Protein AF-A0A447TZ72-F1 (afdb_monomer_lite)

Structure (mmCIF, N/CA/C/O backbone):
data_AF-A0A447TZ72-F1
#
_entry.id   AF-A0A447TZ72-F1
#
loop_
_atom_site.group_PDB
_atom_site.id
_atom_site.type_symbol
_atom_site.label_atom_id
_atom_site.label_alt_id
_atom_site.label_comp_id
_atom_site.label_asym_id
_atom_site.label_entity_id
_atom_site.label_seq_id
_atom_site.pdbx_PDB_ins_code
_atom_site.Cartn_x
_atom_site.Cartn_y
_atom_site.Cartn_z
_atom_site.occupancy
_atom_site.B_iso_or_equiv
_atom_site.auth_seq_id
_atom_site.auth_comp_id
_atom_site.auth_asym_id
_atom_site.auth_atom_id
_atom_site.pdbx_PDB_model_num
ATOM 1 N N . MET A 1 1 ? 19.214 13.014 11.364 1.00 52.84 1 MET A N 1
ATOM 2 C CA . MET A 1 1 ? 18.228 11.916 11.459 1.00 52.84 1 MET A CA 1
ATOM 3 C C . MET A 1 1 ? 18.327 11.122 10.165 1.00 52.84 1 MET A C 1
ATOM 5 O O . MET A 1 1 ? 18.206 11.737 9.119 1.00 52.84 1 MET A O 1
ATOM 9 N N . ILE A 1 2 ? 18.653 9.826 10.204 1.00 61.78 2 ILE A N 1
ATOM 10 C CA . ILE A 1 2 ? 18.718 8.990 8.990 1.00 61.78 2 ILE A CA 1
ATOM 11 C C . ILE A 1 2 ? 17.348 8.334 8.823 1.00 61.78 2 ILE A C 1
ATOM 13 O O . ILE A 1 2 ? 16.920 7.579 9.698 1.00 61.78 2 ILE A O 1
ATOM 17 N N . ALA A 1 3 ? 16.651 8.645 7.732 1.00 74.62 3 ALA A N 1
ATOM 18 C CA . ALA A 1 3 ? 15.437 7.936 7.346 1.00 74.62 3 ALA A CA 1
ATOM 19 C C . ALA A 1 3 ? 15.757 6.444 7.145 1.00 74.62 3 ALA A C 1
ATOM 21 O O . ALA A 1 3 ? 16.680 6.108 6.406 1.00 74.62 3 ALA A O 1
ATOM 22 N N . ARG A 1 4 ? 15.025 5.556 7.832 1.00 78.25 4 ARG A N 1
ATOM 23 C CA . ARG A 1 4 ? 15.317 4.109 7.827 1.00 78.25 4 ARG A CA 1
ATOM 24 C C . ARG A 1 4 ? 14.795 3.377 6.590 1.00 78.25 4 ARG A C 1
ATOM 26 O O . ARG A 1 4 ? 15.250 2.269 6.331 1.00 78.25 4 ARG A O 1
ATOM 33 N N . SER A 1 5 ? 13.871 3.986 5.849 1.00 86.50 5 SER A N 1
ATOM 34 C CA . SER A 1 5 ? 13.224 3.373 4.691 1.00 86.50 5 SER A CA 1
ATOM 35 C C . SER A 1 5 ? 13.309 4.287 3.472 1.00 86.50 5 SER A C 1
ATOM 37 O O . SER A 1 5 ? 13.332 5.517 3.586 1.00 86.50 5 SER A O 1
ATOM 39 N N . VAL A 1 6 ? 13.336 3.670 2.290 1.00 89.31 6 VAL A N 1
ATOM 40 C CA . VAL A 1 6 ? 13.176 4.384 1.021 1.00 89.31 6 VAL A CA 1
ATOM 41 C C . VAL A 1 6 ? 11.839 5.136 1.022 1.00 89.31 6 VAL A C 1
ATOM 43 O O . VAL A 1 6 ? 10.877 4.701 1.650 1.00 89.31 6 VAL A O 1
ATOM 46 N N . ASN A 1 7 ? 11.786 6.294 0.365 1.00 92.19 7 ASN A N 1
ATOM 47 C CA . ASN A 1 7 ? 10.622 7.181 0.283 1.00 92.19 7 ASN A CA 1
ATOM 48 C C . ASN A 1 7 ? 10.178 7.865 1.587 1.00 92.19 7 ASN A C 1
ATOM 50 O O . ASN A 1 7 ? 9.327 8.748 1.510 1.00 92.19 7 ASN A O 1
ATOM 54 N N . SER A 1 8 ? 10.765 7.586 2.760 1.00 90.56 8 SER A N 1
ATOM 55 C CA . SER A 1 8 ? 10.366 8.284 3.998 1.00 90.56 8 SER A CA 1
ATOM 56 C C . SER A 1 8 ? 10.598 9.799 3.932 1.00 90.56 8 SER A C 1
ATOM 58 O O . SER A 1 8 ? 9.736 10.566 4.351 1.00 90.56 8 SER A O 1
ATOM 60 N N . MET A 1 9 ? 11.728 10.246 3.365 1.00 92.50 9 MET A N 1
ATOM 61 C CA . MET A 1 9 ? 11.976 11.681 3.148 1.00 92.50 9 MET A CA 1
ATOM 62 C C . MET A 1 9 ? 10.985 12.272 2.141 1.00 92.50 9 MET A C 1
ATOM 64 O O . MET A 1 9 ? 10.452 13.353 2.367 1.00 92.50 9 MET A O 1
ATOM 68 N N . GLY A 1 10 ? 10.695 11.537 1.062 1.00 92.00 10 GLY A N 1
ATOM 69 C CA . GLY A 1 10 ? 9.721 11.949 0.051 1.00 92.00 10 GLY A CA 1
ATOM 70 C C . GLY A 1 10 ? 8.315 12.123 0.625 1.00 92.00 10 GLY A C 1
ATOM 71 O O . GLY A 1 10 ? 7.666 13.124 0.344 1.00 92.00 10 GLY A O 1
ATOM 72 N N . LEU A 1 11 ? 7.868 11.201 1.485 1.00 90.94 11 LEU A N 1
ATOM 73 C CA . LEU A 1 11 ? 6.577 11.302 2.170 1.00 90.94 11 LEU A CA 1
ATOM 74 C C . LEU A 1 11 ? 6.488 12.570 3.027 1.00 90.94 11 LEU A C 1
ATOM 76 O O . LEU A 1 11 ? 5.494 13.291 2.949 1.00 90.94 11 LEU A O 1
ATOM 80 N N . GLY A 1 12 ? 7.548 12.881 3.780 1.00 90.38 12 GLY A N 1
ATOM 81 C CA . GLY A 1 12 ? 7.630 14.120 4.554 1.00 90.38 12 GLY A CA 1
ATOM 82 C C . GLY A 1 12 ? 7.582 15.376 3.676 1.00 90.38 12 GLY A C 1
ATOM 83 O O . GLY A 1 12 ? 6.879 16.326 4.005 1.00 90.38 12 GLY A O 1
ATOM 84 N N . MET A 1 13 ? 8.262 15.372 2.524 1.00 91.31 13 MET A N 1
ATOM 85 C CA . MET A 1 13 ? 8.240 16.492 1.566 1.00 91.31 13 MET A CA 1
ATOM 86 C C . MET A 1 13 ? 6.863 16.711 0.927 1.00 91.31 13 MET A C 1
ATOM 88 O O . MET A 1 13 ? 6.519 17.843 0.600 1.00 91.31 13 MET A O 1
ATOM 92 N N . MET A 1 14 ? 6.075 15.647 0.754 1.00 92.25 14 MET A N 1
ATOM 93 C CA . MET A 1 14 ? 4.704 15.726 0.236 1.00 92.25 14 MET A CA 1
ATOM 94 C C . MET A 1 14 ? 3.684 16.192 1.286 1.00 92.25 14 MET A C 1
ATOM 96 O O . MET A 1 14 ? 2.519 16.382 0.945 1.00 92.25 14 MET A O 1
ATOM 100 N N . GLY A 1 15 ? 4.094 16.374 2.547 1.00 91.25 15 GLY A N 1
ATOM 101 C CA . GLY A 1 15 ? 3.182 16.710 3.641 1.00 91.25 15 GLY A CA 1
ATOM 102 C C . GLY A 1 15 ? 2.312 15.533 4.086 1.00 91.25 15 GLY A C 1
ATOM 103 O O . GLY A 1 15 ? 1.187 15.742 4.531 1.00 91.25 15 GLY A O 1
ATOM 104 N N . GLY A 1 16 ? 2.802 14.297 3.936 1.00 87.75 16 GLY A N 1
ATOM 105 C CA . GLY A 1 16 ? 2.109 13.115 4.447 1.00 87.75 16 GLY A CA 1
ATOM 106 C C . GLY A 1 16 ? 1.951 13.154 5.972 1.00 87.75 16 GLY A C 1
ATOM 107 O O . GLY A 1 16 ? 2.843 13.623 6.681 1.00 87.75 16 GLY A O 1
ATOM 108 N N . GLY A 1 17 ? 0.817 12.652 6.465 1.00 90.81 17 GLY A N 1
ATOM 109 C CA . GLY A 1 17 ? 0.542 12.511 7.897 1.00 90.81 17 GLY A CA 1
ATOM 110 C C . GLY A 1 17 ? 1.353 11.396 8.562 1.00 90.81 17 GLY A C 1
ATOM 111 O O . GLY A 1 17 ? 2.066 10.634 7.900 1.00 90.81 17 GLY A O 1
ATOM 112 N N . SER A 1 18 ? 1.245 11.294 9.887 1.00 93.06 18 SER A N 1
ATOM 113 C CA . SER A 1 18 ? 1.905 10.222 10.632 1.00 93.06 18 SER A CA 1
ATOM 114 C C . SER A 1 18 ? 1.113 8.909 10.566 1.00 93.06 18 SER A C 1
ATOM 116 O O . SER A 1 18 ? -0.092 8.893 10.312 1.00 93.06 18 SER A O 1
ATOM 118 N N . LEU A 1 19 ? 1.790 7.787 10.837 1.00 93.81 19 LEU A N 1
ATOM 119 C CA . LEU A 1 19 ? 1.109 6.500 11.014 1.00 93.81 19 LEU A CA 1
ATOM 120 C C . LEU A 1 19 ? 0.118 6.549 12.187 1.00 93.81 19 LEU A C 1
ATOM 122 O O . LEU A 1 19 ? -0.934 5.923 12.119 1.00 93.81 19 LEU A O 1
ATOM 126 N N . ASP A 1 20 ? 0.444 7.291 13.248 1.00 95.12 20 ASP A N 1
ATOM 127 C CA . ASP A 1 20 ? -0.422 7.413 14.419 1.00 95.12 20 ASP A CA 1
ATOM 128 C C . ASP A 1 20 ? -1.738 8.119 14.091 1.00 95.12 20 ASP A C 1
ATOM 130 O O . ASP A 1 20 ? -2.780 7.657 14.557 1.00 95.12 20 ASP A O 1
ATOM 134 N N . ASP A 1 21 ? -1.696 9.166 13.261 1.00 95.31 21 ASP A N 1
ATOM 135 C CA . ASP A 1 21 ? -2.892 9.877 12.795 1.00 95.31 21 ASP A CA 1
ATOM 136 C C . ASP A 1 21 ? -3.766 8.953 11.941 1.00 95.31 21 ASP A C 1
ATOM 138 O O . ASP A 1 21 ? -4.962 8.820 12.193 1.00 95.31 21 ASP A O 1
ATOM 142 N N . ALA A 1 22 ? -3.156 8.240 10.988 1.00 95.56 22 ALA A N 1
ATOM 143 C CA . ALA A 1 22 ? -3.869 7.307 10.118 1.00 95.56 22 ALA A CA 1
ATOM 144 C C . ALA A 1 22 ? -4.524 6.156 10.905 1.00 95.56 22 ALA A C 1
ATOM 146 O O . ALA A 1 22 ? -5.672 5.800 10.648 1.00 95.56 22 ALA A O 1
ATOM 147 N N . LEU A 1 23 ? -3.822 5.581 11.891 1.00 96.62 23 LEU A N 1
ATOM 148 C CA . LEU A 1 23 ? -4.408 4.575 12.783 1.00 96.62 23 LEU A CA 1
ATOM 149 C C . LEU A 1 23 ? -5.543 5.173 13.623 1.00 96.62 23 LEU A C 1
ATOM 151 O O . LEU A 1 23 ? -6.566 4.518 13.800 1.00 96.62 23 LEU A O 1
ATOM 155 N N . GLY A 1 24 ? -5.390 6.414 14.093 1.00 96.75 24 GLY A N 1
ATOM 156 C CA . GLY A 1 24 ? -6.436 7.144 14.806 1.00 96.75 24 GLY A CA 1
ATOM 157 C C . GLY A 1 24 ? -7.711 7.314 13.977 1.00 96.75 24 GLY A C 1
ATOM 158 O O . GLY A 1 24 ? -8.795 7.018 14.471 1.00 96.75 24 GLY A O 1
ATOM 159 N N . GLU A 1 25 ? -7.598 7.704 12.704 1.00 96.56 25 GLU A N 1
ATOM 160 C CA . GLU A 1 25 ? -8.752 7.840 11.800 1.00 96.56 25 GLU A CA 1
ATOM 161 C C . GLU A 1 25 ? -9.508 6.519 11.601 1.00 96.56 25 GLU A C 1
ATOM 163 O O . GLU A 1 25 ? -10.742 6.502 11.586 1.00 96.56 25 GLU A O 1
ATOM 168 N N . LEU A 1 26 ? -8.788 5.399 11.490 1.00 96.62 26 LEU A N 1
ATOM 169 C CA . LEU A 1 26 ? -9.404 4.070 11.415 1.00 96.62 26 LEU A CA 1
ATOM 170 C C . LEU A 1 26 ? -10.069 3.684 12.738 1.00 96.62 26 LEU A C 1
ATOM 172 O O . LEU A 1 26 ? -11.174 3.142 12.758 1.00 96.62 26 LEU A O 1
ATOM 176 N N . GLU A 1 27 ? -9.424 3.990 13.863 1.00 95.38 27 GLU A N 1
ATOM 177 C CA . GLU A 1 27 ? -9.949 3.711 15.196 1.00 95.38 27 GLU A CA 1
ATOM 178 C C . GLU A 1 27 ? -11.249 4.477 15.484 1.00 95.38 27 GLU A C 1
ATOM 180 O O . GLU A 1 27 ? -12.132 3.926 16.155 1.00 95.38 27 GLU A O 1
ATOM 185 N N . THR A 1 28 ? -11.386 5.704 14.972 1.00 95.56 28 THR A N 1
ATOM 186 C CA . THR A 1 28 ? -12.591 6.536 15.116 1.00 95.56 28 THR A CA 1
ATOM 187 C C . THR A 1 28 ? -13.647 6.282 14.042 1.00 95.56 28 THR A C 1
ATOM 189 O O . THR A 1 28 ? -14.749 6.814 14.155 1.00 95.56 28 THR A O 1
ATOM 192 N N . GLY A 1 29 ? -13.344 5.471 13.023 1.00 94.31 29 GLY A N 1
ATOM 193 C CA . GLY A 1 29 ? -14.246 5.210 11.898 1.00 94.31 29 GLY A CA 1
ATOM 194 C C . GLY A 1 29 ? -14.391 6.397 10.942 1.00 94.31 29 GLY A C 1
ATOM 195 O O . GLY A 1 29 ? -15.410 6.520 10.271 1.00 94.31 29 GLY A O 1
ATOM 196 N N . SER A 1 30 ? -13.392 7.281 10.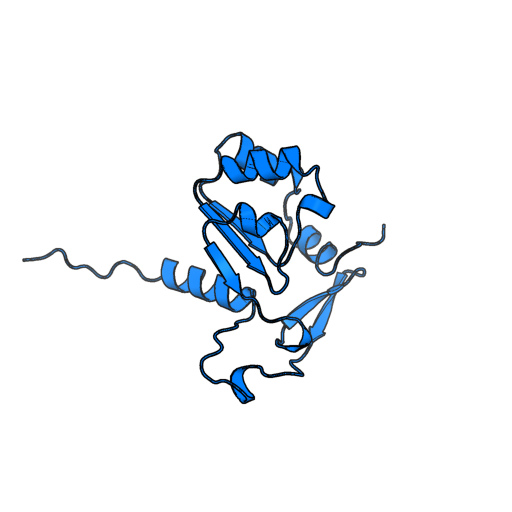891 1.00 95.06 30 SER A N 1
ATOM 197 C CA . SER A 1 30 ? -13.380 8.464 10.019 1.00 95.06 30 SER A CA 1
ATOM 198 C C . SER A 1 30 ? -12.958 8.151 8.578 1.00 95.06 30 SER A C 1
ATOM 200 O O . SER A 1 30 ? -13.053 9.022 7.717 1.00 95.06 30 SER A O 1
ATOM 202 N N . ALA A 1 31 ? -12.482 6.931 8.314 1.00 94.94 31 ALA A N 1
ATOM 203 C CA . ALA A 1 31 ? -12.036 6.484 7.000 1.00 94.94 31 ALA A CA 1
ATOM 204 C C . ALA A 1 31 ? -12.813 5.243 6.534 1.00 94.94 31 ALA A C 1
ATOM 206 O O . ALA A 1 31 ? -12.915 4.247 7.249 1.00 94.94 31 ALA A O 1
ATOM 207 N N . ASP A 1 32 ? -13.301 5.289 5.292 1.00 94.12 32 ASP A N 1
ATOM 208 C CA . ASP A 1 32 ? -14.061 4.192 4.675 1.00 94.12 32 ASP A CA 1
ATOM 209 C C . ASP A 1 32 ? -13.166 3.082 4.099 1.00 94.12 32 ASP A C 1
ATOM 211 O O . ASP A 1 32 ? -13.629 1.979 3.806 1.00 94.12 32 ASP A O 1
ATOM 215 N N . ALA A 1 33 ? -11.879 3.366 3.891 1.00 95.25 33 ALA A N 1
ATOM 216 C CA . ALA A 1 33 ? -10.924 2.420 3.334 1.00 95.25 33 ALA A CA 1
ATOM 217 C C . ALA A 1 33 ? -9.488 2.757 3.744 1.00 95.25 33 ALA A C 1
ATOM 219 O O . ALA A 1 33 ? -9.127 3.926 3.878 1.00 95.25 33 ALA A O 1
ATOM 220 N N . VAL A 1 34 ? -8.648 1.728 3.838 1.00 96.88 34 VAL A N 1
ATOM 221 C CA . VAL A 1 34 ? -7.196 1.845 3.997 1.00 96.88 34 VAL A CA 1
ATOM 222 C C . VAL A 1 34 ? -6.478 1.085 2.886 1.00 96.88 34 VAL A C 1
ATOM 224 O O . VAL A 1 34 ? -6.854 -0.033 2.527 1.00 96.88 34 VAL A O 1
ATOM 227 N N . VAL A 1 35 ? -5.426 1.704 2.348 1.00 96.56 35 VAL A N 1
ATOM 228 C CA . VAL A 1 35 ? -4.497 1.076 1.405 1.00 96.56 35 VAL A CA 1
ATOM 229 C C . VAL A 1 35 ? -3.123 1.008 2.058 1.00 96.56 35 VAL A C 1
ATOM 231 O O . VAL A 1 35 ? -2.514 2.039 2.336 1.00 96.56 35 VAL A O 1
ATOM 234 N N . VAL A 1 36 ? -2.629 -0.205 2.286 1.00 96.50 36 VAL A N 1
ATOM 235 C CA . VAL A 1 36 ? -1.257 -0.448 2.738 1.00 96.50 36 VAL A CA 1
ATOM 236 C C . VAL A 1 36 ? -0.400 -0.743 1.514 1.00 96.50 36 VAL A C 1
ATOM 238 O O . VAL A 1 36 ? -0.663 -1.699 0.786 1.00 96.50 36 VAL A O 1
ATOM 241 N N . LEU A 1 37 ? 0.605 0.097 1.281 1.00 95.12 37 LEU A N 1
ATOM 242 C CA . LEU A 1 37 ? 1.447 0.058 0.089 1.00 95.12 37 LEU A CA 1
ATOM 243 C C . LEU A 1 37 ? 2.871 -0.370 0.452 1.00 95.12 37 LEU A C 1
ATOM 245 O O . LEU A 1 37 ? 3.590 0.410 1.075 1.00 95.12 37 LEU A O 1
ATOM 249 N N . GLU A 1 38 ? 3.259 -1.581 0.047 1.00 94.12 38 GLU A N 1
ATOM 250 C CA . GLU A 1 38 ? 4.619 -2.141 0.143 1.00 94.12 38 GLU A CA 1
ATOM 251 C C . GLU A 1 38 ? 5.275 -1.918 1.517 1.00 94.12 38 GLU A C 1
ATOM 253 O O . GLU A 1 38 ? 6.416 -1.458 1.631 1.00 94.12 38 GLU A O 1
ATOM 258 N N . ASN A 1 39 ? 4.513 -2.155 2.587 1.00 91.94 39 ASN A N 1
ATOM 259 C CA . ASN A 1 39 ? 4.933 -1.842 3.945 1.00 91.94 39 ASN A CA 1
ATOM 260 C C . ASN A 1 39 ? 4.299 -2.790 4.967 1.00 91.94 39 ASN A C 1
ATOM 262 O O . ASN A 1 39 ? 3.131 -3.163 4.875 1.00 91.94 39 ASN A O 1
ATOM 266 N N . ASP A 1 40 ? 5.072 -3.118 5.998 1.00 92.19 40 ASP A N 1
ATOM 267 C CA . ASP A 1 40 ? 4.641 -3.915 7.138 1.00 92.19 40 ASP A CA 1
ATOM 268 C C . ASP A 1 40 ? 4.481 -3.017 8.372 1.00 92.19 40 ASP A C 1
ATOM 270 O O . ASP A 1 40 ? 5.446 -2.719 9.084 1.00 92.19 40 ASP A O 1
ATOM 274 N N . LEU A 1 41 ? 3.241 -2.591 8.640 1.00 94.12 41 LEU A N 1
ATOM 275 C CA . LEU A 1 41 ? 2.927 -1.654 9.730 1.00 94.12 41 LEU A CA 1
ATOM 276 C C . LEU A 1 41 ? 3.327 -2.185 11.116 1.00 94.12 41 LEU A C 1
ATOM 278 O O . LEU A 1 41 ? 3.609 -1.394 12.018 1.00 94.12 41 LEU A O 1
ATOM 282 N N . HIS A 1 42 ? 3.431 -3.507 11.284 1.00 94.69 42 HIS A N 1
ATOM 283 C CA . HIS A 1 42 ? 3.874 -4.142 12.530 1.00 94.69 42 HI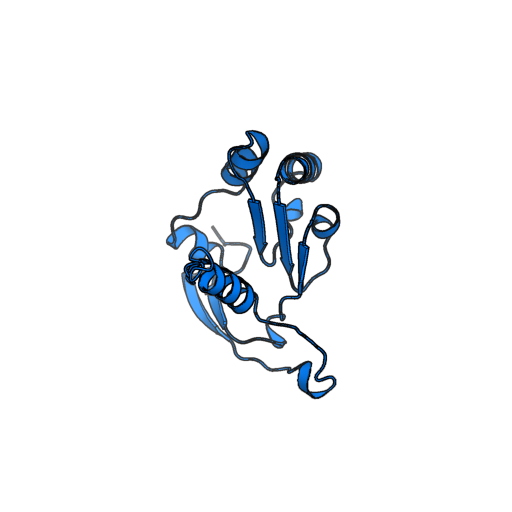S A CA 1
ATOM 284 C C . HIS A 1 42 ? 5.324 -3.800 12.900 1.00 94.69 42 HIS A C 1
ATOM 286 O O . HIS A 1 42 ? 5.726 -3.964 14.051 1.00 94.69 42 HIS A O 1
ATOM 292 N N . ARG A 1 43 ? 6.121 -3.298 11.947 1.00 92.25 43 ARG A N 1
ATOM 293 C CA . ARG A 1 43 ? 7.483 -2.798 12.200 1.00 92.25 43 ARG A CA 1
ATOM 294 C C . ARG A 1 43 ? 7.502 -1.400 12.811 1.00 92.25 43 ARG A C 1
ATOM 296 O O . ARG A 1 43 ? 8.542 -0.964 13.306 1.00 92.25 43 ARG A O 1
ATOM 303 N N . HIS A 1 44 ? 6.380 -0.691 12.735 1.00 91.56 44 HIS A N 1
ATOM 304 C CA . HIS A 1 44 ? 6.269 0.724 13.072 1.00 91.56 44 HIS A CA 1
ATOM 305 C C . HIS A 1 44 ? 5.328 0.985 14.254 1.00 91.56 44 HIS A C 1
ATOM 307 O O . HIS A 1 44 ? 5.501 1.985 14.943 1.00 91.56 44 HIS A O 1
ATOM 313 N N . ALA A 1 45 ? 4.383 0.082 14.527 1.00 94.31 45 ALA A N 1
ATOM 314 C CA . ALA A 1 45 ? 3.453 0.166 15.649 1.00 94.31 45 ALA A CA 1
ATOM 315 C C . ALA A 1 45 ? 3.163 -1.223 16.244 1.00 94.31 45 ALA A C 1
ATOM 317 O O . ALA A 1 45 ? 3.414 -2.254 15.621 1.00 94.31 45 ALA A O 1
ATOM 318 N N . SER A 1 46 ? 2.621 -1.263 17.467 1.00 96.44 46 SER A N 1
ATOM 319 C CA . SER A 1 46 ? 2.280 -2.532 18.123 1.00 96.44 46 SER A CA 1
ATOM 320 C C . SER A 1 46 ? 1.253 -3.319 17.305 1.00 96.44 46 SER A C 1
ATOM 322 O O . SER A 1 46 ? 0.251 -2.746 16.866 1.00 96.44 46 SER A O 1
ATOM 324 N N . ALA A 1 47 ? 1.450 -4.633 17.176 1.00 96.19 47 ALA A N 1
ATOM 325 C CA . ALA A 1 47 ? 0.555 -5.475 16.388 1.00 96.19 47 ALA A CA 1
ATOM 326 C C . ALA A 1 47 ? -0.892 -5.457 16.887 1.00 96.19 47 ALA A C 1
ATOM 328 O O . ALA A 1 47 ? -1.818 -5.415 16.084 1.00 96.19 47 ALA A O 1
ATOM 329 N N . THR A 1 48 ? -1.089 -5.390 18.205 1.00 96.75 48 THR A N 1
ATOM 330 C CA . THR A 1 48 ? -2.417 -5.258 18.811 1.00 96.75 48 THR A CA 1
ATOM 331 C C . THR A 1 48 ? -3.162 -4.033 18.287 1.00 96.75 48 THR A C 1
ATOM 333 O O . THR A 1 48 ? -4.315 -4.151 17.883 1.00 96.75 48 THR A O 1
ATOM 336 N N . ARG A 1 49 ? -2.506 -2.865 18.253 1.00 96.94 49 ARG A N 1
ATOM 337 C CA . ARG A 1 49 ? -3.124 -1.624 17.768 1.00 96.94 49 ARG A CA 1
ATOM 338 C C . ARG A 1 49 ? -3.391 -1.672 16.267 1.00 96.94 49 ARG A C 1
ATOM 340 O O . ARG A 1 49 ? -4.495 -1.352 15.850 1.00 96.94 49 ARG A O 1
ATOM 347 N N . VAL A 1 50 ? -2.407 -2.110 15.476 1.00 97.38 50 VAL A N 1
ATOM 348 C CA . VAL A 1 50 ? -2.548 -2.224 14.014 1.00 97.38 50 VAL A CA 1
ATOM 349 C C . VAL A 1 50 ? -3.733 -3.121 13.663 1.00 97.38 50 VAL A C 1
ATOM 351 O O . VAL A 1 50 ? -4.626 -2.690 12.942 1.00 97.38 50 VAL A O 1
ATOM 354 N N . ASN A 1 51 ? -3.799 -4.326 14.232 1.00 96.50 51 ASN A N 1
ATOM 355 C CA . ASN A 1 51 ? -4.890 -5.262 13.963 1.00 96.50 51 ASN A CA 1
ATOM 356 C C . ASN A 1 51 ?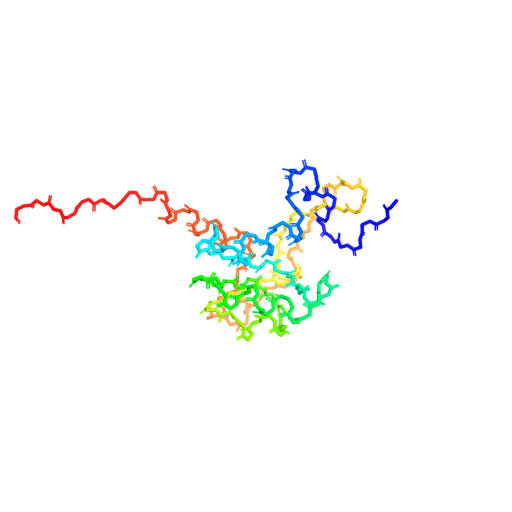 -6.249 -4.701 14.407 1.00 96.50 51 ASN A C 1
ATOM 358 O O . ASN A 1 51 ? -7.226 -4.818 13.675 1.00 96.50 51 ASN A O 1
ATOM 362 N N . ALA A 1 52 ? -6.318 -4.048 15.573 1.00 95.81 52 ALA A N 1
ATOM 363 C CA . ALA A 1 52 ? -7.557 -3.438 16.057 1.00 95.81 52 ALA A CA 1
ATOM 364 C C . ALA A 1 52 ? -8.048 -2.288 15.159 1.00 95.81 52 ALA A C 1
ATOM 366 O O . ALA A 1 52 ? -9.253 -2.156 14.946 1.00 95.81 52 ALA A O 1
ATOM 367 N N . ALA A 1 53 ? -7.135 -1.472 14.628 1.00 96.75 53 ALA A N 1
ATOM 368 C CA . ALA A 1 53 ? -7.460 -0.400 13.692 1.00 96.75 53 ALA A CA 1
ATOM 369 C C . ALA A 1 53 ? -7.919 -0.960 12.335 1.00 96.75 53 ALA A C 1
ATOM 371 O O . ALA A 1 53 ? -8.967 -0.565 11.828 1.00 96.75 53 ALA A O 1
ATOM 372 N N . LEU A 1 54 ? -7.184 -1.929 11.773 1.00 96.38 54 LEU A N 1
ATOM 373 C CA . LEU A 1 54 ? -7.533 -2.559 10.494 1.00 96.38 54 LEU A CA 1
ATOM 374 C C . LEU A 1 54 ? -8.879 -3.291 10.555 1.00 96.38 54 LEU A C 1
ATOM 376 O O . LEU A 1 54 ? -9.648 -3.214 9.603 1.00 96.38 54 LEU A O 1
ATOM 380 N N . ALA A 1 55 ? -9.208 -3.929 11.682 1.00 95.00 55 ALA A N 1
ATOM 381 C CA . ALA A 1 55 ? -10.486 -4.616 11.873 1.00 95.00 55 ALA A CA 1
ATOM 382 C C . ALA A 1 55 ? -11.711 -3.680 11.855 1.00 95.00 55 ALA A C 1
ATOM 384 O O . ALA A 1 55 ? -12.832 -4.147 11.666 1.00 95.00 55 ALA A O 1
ATOM 385 N N . LYS A 1 56 ? -11.520 -2.371 12.067 1.00 95.31 56 LYS A N 1
ATOM 386 C CA . LYS A 1 56 ? -12.592 -1.364 11.988 1.00 95.31 56 LYS A CA 1
ATOM 387 C C . LYS A 1 56 ? -12.782 -0.798 10.584 1.00 95.31 56 LYS A C 1
ATOM 389 O O . LYS A 1 56 ? -13.829 -0.216 10.310 1.00 95.31 56 LYS A O 1
ATOM 394 N N . ALA A 1 57 ? -11.784 -0.938 9.716 1.00 96.00 57 ALA A N 1
ATOM 395 C CA . ALA A 1 57 ? -11.823 -0.379 8.377 1.00 96.00 57 ALA A CA 1
ATOM 396 C C . ALA A 1 57 ? -12.827 -1.157 7.505 1.00 96.00 57 ALA A C 1
ATOM 398 O O . ALA A 1 57 ? -12.681 -2.375 7.369 1.00 96.00 57 ALA A O 1
ATOM 399 N N . PRO A 1 58 ? -13.797 -0.490 6.851 1.00 96.06 58 PRO A N 1
ATOM 400 C CA . PRO A 1 58 ? -14.740 -1.174 5.962 1.00 96.06 58 PRO A CA 1
ATOM 401 C C . PRO A 1 58 ? -14.064 -1.864 4.770 1.00 96.06 58 PRO A C 1
ATOM 403 O O . PRO A 1 58 ? -14.569 -2.858 4.254 1.00 96.06 58 PRO A O 1
ATOM 406 N N . LEU A 1 59 ? -12.914 -1.344 4.330 1.00 97.12 59 LEU A N 1
ATOM 407 C CA . LEU A 1 59 ? -12.085 -1.946 3.295 1.00 97.12 59 LEU A CA 1
ATOM 408 C C . LEU A 1 59 ? -10.604 -1.839 3.665 1.00 97.12 59 LEU A C 1
ATOM 410 O O . LEU A 1 59 ? -10.090 -0.754 3.923 1.00 97.12 59 LEU A O 1
ATOM 414 N N . VAL A 1 60 ? -9.905 -2.970 3.598 1.00 97.75 60 VAL A N 1
ATOM 415 C CA . VAL A 1 60 ? -8.449 -3.069 3.776 1.00 97.75 60 VAL A CA 1
ATOM 416 C C . VAL A 1 60 ? -7.863 -3.641 2.497 1.00 97.75 60 VAL A C 1
ATOM 418 O O . VAL A 1 60 ? -8.087 -4.810 2.178 1.00 97.75 60 VAL A O 1
ATOM 421 N N . MET A 1 61 ? -7.128 -2.816 1.761 1.00 97.50 61 MET A N 1
ATOM 422 C CA . MET A 1 61 ? -6.391 -3.222 0.571 1.00 97.50 61 MET A CA 1
ATOM 423 C C . MET A 1 61 ? -4.898 -3.251 0.885 1.00 97.50 61 MET A C 1
ATOM 425 O O . MET A 1 61 ? -4.355 -2.281 1.407 1.00 97.50 61 MET A O 1
ATOM 429 N N . VAL A 1 62 ? -4.229 -4.342 0.531 1.00 97.56 62 VAL A N 1
ATOM 430 C CA . VAL A 1 62 ? -2.772 -4.470 0.633 1.00 97.56 62 VAL A CA 1
ATOM 431 C C . VAL A 1 62 ? -2.204 -4.620 -0.769 1.00 97.56 62 VAL A C 1
ATOM 433 O O . VAL A 1 62 ? -2.636 -5.485 -1.527 1.00 97.56 62 VAL A O 1
ATOM 436 N N . VAL A 1 63 ? -1.246 -3.770 -1.120 1.00 96.75 63 VAL A N 1
ATOM 437 C CA . VAL A 1 63 ? -0.519 -3.822 -2.389 1.00 96.75 63 VAL A CA 1
ATOM 438 C C . VAL A 1 63 ? 0.939 -4.079 -2.054 1.00 96.75 63 VAL A C 1
ATOM 440 O O . VAL A 1 63 ? 1.614 -3.179 -1.563 1.00 96.75 63 VAL A O 1
ATOM 443 N N . ASP A 1 64 ? 1.414 -5.305 -2.249 1.00 95.12 64 ASP A N 1
ATOM 444 C CA . ASP A 1 64 ? 2.749 -5.703 -1.794 1.00 95.12 64 ASP A CA 1
ATOM 445 C C . ASP A 1 64 ? 3.340 -6.814 -2.670 1.00 95.12 64 ASP A C 1
ATOM 447 O O . ASP A 1 64 ? 2.614 -7.594 -3.294 1.00 95.12 64 ASP A O 1
ATOM 451 N N . HIS A 1 65 ? 4.667 -6.876 -2.708 1.00 93.25 65 HIS A N 1
ATOM 452 C CA . HIS A 1 65 ? 5.440 -7.947 -3.329 1.00 93.25 65 HIS A CA 1
ATOM 453 C C . HIS A 1 65 ? 5.900 -8.992 -2.292 1.00 93.25 65 HIS A C 1
ATOM 455 O O . HIS A 1 65 ? 6.269 -10.107 -2.659 1.00 93.25 65 HIS A O 1
ATOM 461 N N . GLN A 1 66 ? 5.866 -8.672 -0.988 1.00 92.62 66 GLN A N 1
ATOM 462 C CA . GLN A 1 66 ? 6.195 -9.596 0.103 1.00 92.62 66 GLN A CA 1
ATOM 463 C C . GLN A 1 66 ? 4.945 -10.039 0.861 1.00 92.62 66 GLN A C 1
ATOM 465 O O . GLN A 1 66 ? 4.117 -9.221 1.252 1.00 92.62 66 GLN A O 1
ATOM 470 N N . ARG A 1 67 ? 4.833 -11.338 1.167 1.00 92.44 67 ARG A N 1
ATOM 471 C CA . ARG A 1 67 ? 3.783 -11.828 2.069 1.00 92.44 67 ARG A CA 1
ATOM 472 C C . ARG A 1 67 ? 4.138 -11.496 3.519 1.00 92.44 67 ARG A C 1
ATOM 474 O O . ARG A 1 67 ? 5.117 -12.017 4.050 1.00 92.44 67 ARG A O 1
ATOM 481 N N . THR A 1 68 ? 3.317 -10.677 4.168 1.00 93.75 68 THR A N 1
ATOM 482 C CA . THR A 1 68 ? 3.473 -10.287 5.579 1.00 93.75 68 THR A CA 1
ATOM 483 C C . THR A 1 68 ? 2.179 -10.533 6.359 1.00 93.75 68 THR A C 1
ATOM 485 O O . THR A 1 68 ? 1.119 -10.759 5.771 1.00 93.75 68 THR A O 1
ATOM 488 N N . ALA A 1 69 ? 2.248 -10.487 7.694 1.00 94.00 69 ALA A N 1
ATOM 489 C CA . ALA A 1 69 ? 1.096 -10.744 8.567 1.00 94.00 69 ALA A CA 1
ATOM 490 C C . ALA A 1 69 ? -0.061 -9.748 8.361 1.00 94.00 69 ALA A C 1
ATOM 492 O O . ALA A 1 69 ? -1.196 -10.041 8.719 1.00 94.00 69 ALA A O 1
ATOM 493 N N . ILE A 1 70 ? 0.192 -8.584 7.749 1.00 93.94 70 ILE A N 1
ATOM 494 C CA . ILE A 1 70 ? -0.859 -7.595 7.482 1.00 93.94 70 ILE A CA 1
ATOM 495 C C . ILE A 1 70 ? -1.908 -8.104 6.493 1.00 93.94 70 ILE A C 1
ATOM 497 O O . ILE A 1 70 ? -3.069 -7.709 6.576 1.00 93.94 70 ILE A O 1
ATOM 501 N N . MET A 1 71 ? -1.518 -9.030 5.611 1.00 95.31 71 MET A N 1
ATOM 502 C CA . MET A 1 71 ? -2.416 -9.640 4.632 1.00 95.31 71 MET A CA 1
ATOM 503 C C . MET A 1 71 ? -3.514 -10.486 5.281 1.00 95.31 71 MET A C 1
ATOM 505 O O . MET A 1 71 ? -4.554 -10.677 4.663 1.00 95.31 71 MET A O 1
ATOM 509 N N . GLU A 1 72 ? -3.325 -10.957 6.518 1.00 93.88 72 GLU A N 1
ATOM 510 C CA . GLU A 1 72 ? -4.360 -11.683 7.273 1.00 93.88 72 GLU A CA 1
ATOM 511 C C . GLU A 1 72 ? -5.570 -10.785 7.594 1.00 93.88 72 GLU A C 1
ATOM 513 O O . GLU A 1 72 ? -6.682 -11.277 7.747 1.00 93.88 72 GLU A O 1
ATOM 518 N N . ASN A 1 73 ? -5.369 -9.463 7.654 1.00 93.81 73 ASN A N 1
ATOM 519 C CA . ASN A 1 73 ? -6.434 -8.478 7.864 1.00 93.81 73 ASN A CA 1
ATOM 520 C C . ASN A 1 73 ? -6.938 -7.861 6.543 1.00 93.81 73 ASN A C 1
ATOM 522 O O . ASN A 1 73 ? -7.754 -6.940 6.563 1.00 93.81 73 ASN A O 1
ATOM 526 N N . ALA A 1 74 ? -6.414 -8.297 5.393 1.00 96.62 74 ALA A N 1
ATOM 527 C CA . ALA A 1 74 ? -6.733 -7.696 4.106 1.00 96.62 74 ALA A CA 1
ATOM 528 C C . ALA A 1 74 ? -8.019 -8.281 3.515 1.00 96.62 74 ALA A C 1
ATOM 530 O O . ALA A 1 74 ? -8.190 -9.493 3.419 1.00 96.62 74 ALA A O 1
ATOM 531 N N . HIS A 1 75 ? -8.885 -7.401 3.024 1.00 97.44 75 HIS A N 1
ATOM 532 C CA . HIS A 1 75 ? -10.038 -7.778 2.210 1.00 97.44 75 HIS A CA 1
ATOM 533 C C . HIS A 1 75 ? -9.630 -8.023 0.752 1.00 97.44 75 HIS A C 1
ATOM 535 O O . HIS A 1 75 ? -10.220 -8.850 0.061 1.00 97.44 75 HIS A O 1
ATOM 541 N N . LEU A 1 76 ? -8.614 -7.294 0.279 1.00 96.00 76 LEU A N 1
ATOM 542 C CA . LEU A 1 76 ? -8.041 -7.444 -1.052 1.00 96.00 76 LEU A CA 1
ATOM 543 C C . LEU A 1 76 ? -6.519 -7.370 -0.974 1.00 96.00 76 LEU A C 1
ATOM 545 O O . LEU A 1 76 ? -5.968 -6.447 -0.375 1.00 96.00 76 LEU A O 1
ATOM 549 N N . VAL A 1 77 ? -5.851 -8.309 -1.639 1.00 95.88 77 VAL A N 1
ATOM 550 C CA . VAL A 1 77 ? -4.399 -8.292 -1.825 1.00 95.88 77 VAL A CA 1
ATOM 551 C C . VAL A 1 77 ? -4.104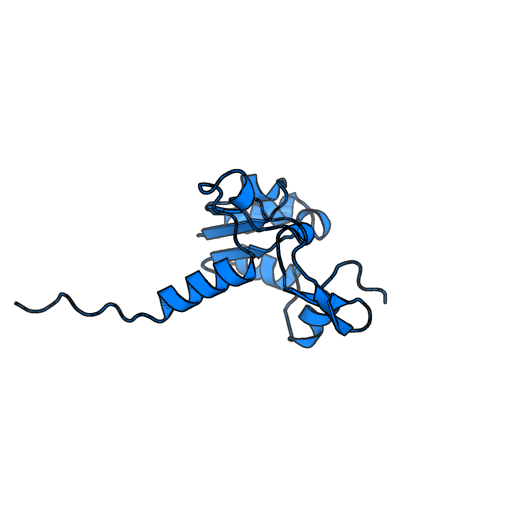 -8.179 -3.316 1.00 95.88 77 VAL A C 1
ATOM 553 O O . VAL A 1 77 ? -4.576 -8.999 -4.103 1.00 95.88 77 VAL A O 1
ATOM 556 N N . LEU A 1 78 ? -3.336 -7.163 -3.703 1.00 94.62 78 LEU A N 1
ATOM 557 C CA . LEU A 1 78 ? -2.828 -6.979 -5.059 1.00 94.62 78 LEU A CA 1
ATOM 558 C C . LEU A 1 78 ? -1.321 -7.225 -5.058 1.00 94.62 78 LEU A C 1
ATOM 560 O O . LEU A 1 78 ? -0.579 -6.556 -4.340 1.00 94.62 78 LEU A O 1
ATOM 564 N N . SER A 1 79 ? -0.868 -8.169 -5.879 1.00 93.31 79 SER A N 1
ATOM 565 C CA . SER A 1 79 ? 0.560 -8.428 -6.048 1.00 93.31 79 SER A CA 1
ATOM 566 C C . SER A 1 79 ? 1.228 -7.245 -6.744 1.00 93.31 79 SER A C 1
ATOM 568 O O . SER A 1 79 ? 0.874 -6.894 -7.876 1.00 93.31 79 SER A O 1
ATOM 570 N N . ALA A 1 80 ? 2.186 -6.630 -6.057 1.00 94.44 80 ALA A N 1
ATOM 571 C CA . ALA A 1 80 ? 3.067 -5.628 -6.636 1.00 94.44 80 ALA A CA 1
ATOM 572 C C . ALA A 1 80 ? 4.309 -6.299 -7.233 1.00 94.44 80 ALA A C 1
ATOM 574 O O . ALA A 1 80 ? 4.803 -7.285 -6.692 1.00 94.44 80 ALA A O 1
ATOM 575 N N . ALA A 1 81 ? 4.829 -5.750 -8.327 1.00 94.00 81 ALA A N 1
ATOM 576 C CA . ALA A 1 81 ? 6.162 -6.087 -8.812 1.00 94.00 81 ALA A CA 1
ATOM 577 C C . ALA A 1 81 ? 7.224 -5.574 -7.828 1.00 94.00 81 ALA A C 1
ATOM 579 O O . ALA A 1 81 ? 7.123 -4.451 -7.332 1.00 94.00 81 ALA A O 1
ATOM 580 N N . SER A 1 82 ? 8.257 -6.375 -7.567 1.00 93.12 82 SER A N 1
ATOM 581 C CA . SER A 1 82 ? 9.404 -5.933 -6.771 1.00 93.12 82 SER A CA 1
ATOM 582 C C . SER A 1 82 ? 10.254 -4.906 -7.527 1.00 93.12 82 SER A C 1
ATOM 584 O O . SER A 1 82 ? 10.108 -4.708 -8.733 1.00 93.12 82 SER A O 1
ATOM 586 N N . PHE A 1 83 ? 11.218 -4.289 -6.842 1.00 91.00 83 PHE A N 1
ATOM 587 C CA . PHE A 1 83 ? 12.186 -3.376 -7.464 1.00 91.00 83 PHE A CA 1
ATOM 588 C C . PHE A 1 83 ? 12.917 -3.983 -8.676 1.00 91.00 83 PHE A C 1
ATOM 590 O O . PHE A 1 83 ? 13.194 -3.279 -9.638 1.00 91.00 83 PHE A O 1
ATOM 597 N N . ALA A 1 84 ? 13.242 -5.280 -8.643 1.00 93.44 84 ALA A N 1
ATOM 598 C CA . ALA A 1 84 ? 13.927 -5.943 -9.756 1.00 93.44 84 ALA A CA 1
ATOM 599 C C . ALA A 1 84 ? 12.992 -6.205 -10.952 1.00 93.44 84 ALA A C 1
ATOM 601 O O . ALA A 1 84 ? 13.444 -6.291 -12.094 1.00 93.44 84 ALA A O 1
ATOM 602 N N . GLU A 1 85 ? 11.695 -6.319 -10.673 1.00 93.06 85 GLU A N 1
ATOM 603 C CA . GLU A 1 85 ? 10.624 -6.631 -11.622 1.00 93.06 85 GLU A CA 1
ATOM 604 C C . GLU A 1 85 ? 9.929 -5.393 -12.181 1.00 93.06 85 GLU A C 1
ATOM 606 O O . GLU A 1 85 ? 9.007 -5.505 -12.983 1.00 93.06 85 GLU A O 1
ATOM 611 N N . SER A 1 86 ? 10.346 -4.212 -11.742 1.00 92.88 86 SER A N 1
ATOM 612 C CA . SER A 1 86 ? 9.703 -2.954 -12.076 1.00 92.88 86 SER A CA 1
ATOM 613 C C . SER A 1 86 ? 10.726 -1.885 -12.399 1.00 92.88 86 SER A C 1
ATOM 615 O O . SER A 1 86 ? 11.921 -2.013 -12.139 1.00 92.88 86 SER A O 1
ATOM 617 N N . ASP A 1 87 ? 10.237 -0.792 -12.959 1.00 93.12 87 ASP A N 1
ATOM 618 C CA . ASP A 1 87 ? 10.957 0.461 -12.997 1.00 93.12 87 ASP A CA 1
ATOM 619 C C . ASP A 1 87 ? 10.156 1.527 -12.248 1.00 93.12 87 ASP A C 1
ATOM 621 O O . ASP A 1 87 ? 8.924 1.528 -12.193 1.00 93.12 87 ASP A O 1
ATOM 625 N N . GLY A 1 88 ? 10.868 2.472 -11.652 1.00 93.06 88 GLY A N 1
ATOM 626 C CA . GLY A 1 88 ? 10.231 3.544 -10.901 1.00 93.06 88 GLY A CA 1
ATOM 627 C C . GLY A 1 88 ? 11.216 4.625 -10.504 1.00 93.06 88 GLY A C 1
ATOM 628 O O . GLY A 1 88 ? 12.384 4.606 -10.901 1.00 93.06 88 GLY A O 1
ATOM 629 N N . THR A 1 89 ? 10.724 5.584 -9.734 1.00 94.69 89 THR A N 1
ATOM 630 C CA . THR A 1 89 ? 11.542 6.622 -9.112 1.00 94.69 89 THR A CA 1
ATOM 631 C C . THR A 1 89 ? 11.303 6.568 -7.616 1.00 94.69 89 THR A C 1
ATOM 633 O O . THR A 1 89 ? 10.157 6.555 -7.173 1.00 94.69 89 THR A O 1
ATOM 636 N N . VAL A 1 90 ? 12.381 6.558 -6.844 1.00 94.75 90 VAL A N 1
ATOM 637 C CA . VAL A 1 90 ? 12.334 6.593 -5.382 1.00 94.75 90 VAL A CA 1
ATOM 638 C C . VAL A 1 90 ? 13.022 7.840 -4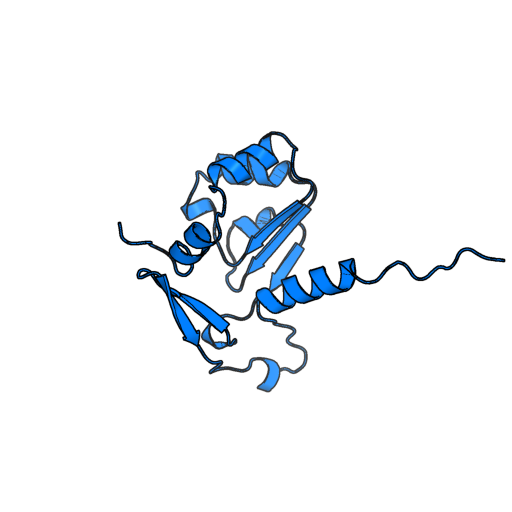.849 1.00 94.75 90 VAL A C 1
ATOM 640 O O . VAL A 1 90 ? 13.895 8.399 -5.509 1.00 94.75 90 VAL A O 1
ATOM 643 N N . ILE A 1 91 ? 12.649 8.269 -3.646 1.00 94.88 91 ILE A N 1
ATOM 644 C CA . ILE A 1 91 ? 13.347 9.320 -2.904 1.00 94.88 91 ILE A CA 1
ATOM 645 C C . ILE A 1 91 ? 14.229 8.669 -1.841 1.00 94.88 91 ILE A C 1
ATOM 647 O O . ILE A 1 91 ? 13.746 7.912 -0.994 1.00 94.88 91 ILE A O 1
ATOM 651 N N . ASN A 1 92 ? 15.525 8.966 -1.874 1.00 92.38 92 ASN A N 1
ATOM 652 C CA . ASN A 1 92 ? 16.479 8.409 -0.922 1.00 92.38 92 ASN A CA 1
ATOM 653 C C . ASN A 1 92 ? 16.513 9.169 0.416 1.00 92.38 92 ASN A C 1
ATOM 655 O O . ASN A 1 92 ? 15.789 10.140 0.639 1.00 92.38 92 ASN A O 1
ATOM 659 N N . ASN A 1 93 ? 17.380 8.720 1.322 1.00 91.25 93 ASN A N 1
ATOM 660 C CA . ASN A 1 93 ? 17.589 9.322 2.642 1.00 91.25 93 ASN A CA 1
ATOM 661 C C . ASN A 1 93 ? 18.112 10.771 2.604 1.00 91.25 93 ASN A C 1
ATOM 663 O O . ASN A 1 93 ? 17.959 11.491 3.585 1.00 91.25 93 ASN A O 1
ATOM 667 N N . GLU A 1 94 ? 18.710 11.201 1.494 1.00 92.06 94 GLU A N 1
ATOM 668 C CA . GLU A 1 94 ? 19.169 12.574 1.263 1.00 92.06 94 GLU A CA 1
ATOM 669 C C . GLU A 1 94 ? 18.128 13.419 0.505 1.00 92.06 94 GLU A C 1
ATOM 671 O O . GLU A 1 94 ? 18.417 14.542 0.099 1.00 92.06 94 GLU A O 1
ATOM 676 N N . GLY A 1 95 ? 16.917 12.891 0.291 1.00 92.44 95 GLY A N 1
ATOM 677 C CA . GLY A 1 95 ? 15.839 13.592 -0.407 1.00 92.44 95 GLY A CA 1
ATOM 678 C C . GLY A 1 95 ? 16.010 13.657 -1.927 1.00 92.44 95 GLY A C 1
ATOM 679 O O . GLY A 1 95 ? 15.290 14.399 -2.591 1.00 92.44 95 GLY A O 1
ATOM 680 N N . ARG A 1 96 ? 16.943 12.893 -2.510 1.00 94.81 96 ARG A N 1
ATOM 681 C CA . ARG A 1 96 ? 17.166 12.871 -3.962 1.00 94.81 96 ARG A CA 1
ATOM 682 C C . ARG A 1 96 ? 16.295 11.832 -4.650 1.00 94.81 96 ARG A C 1
ATOM 684 O O . ARG A 1 96 ? 16.219 10.688 -4.201 1.00 94.81 96 ARG A O 1
ATOM 691 N N . ALA A 1 97 ? 15.715 12.230 -5.780 1.00 96.75 97 ALA A N 1
ATOM 692 C CA . ALA A 1 97 ? 15.050 11.323 -6.699 1.00 96.75 97 ALA A CA 1
ATOM 693 C C . ALA A 1 97 ? 16.075 10.429 -7.410 1.00 96.75 97 ALA A C 1
ATOM 695 O O . ALA A 1 97 ? 17.059 10.918 -7.968 1.00 96.75 97 ALA A O 1
ATOM 696 N N . GLN A 1 98 ? 15.839 9.122 -7.392 1.00 95.44 98 GLN A N 1
ATOM 697 C CA . GLN A 1 98 ? 16.672 8.119 -8.042 1.00 95.44 98 GLN A CA 1
ATOM 698 C C . GLN A 1 98 ? 15.799 7.223 -8.913 1.00 95.44 98 GLN A C 1
ATOM 700 O O . GLN A 1 98 ? 14.833 6.625 -8.437 1.00 95.44 98 GLN A O 1
ATOM 705 N N . ARG A 1 99 ? 16.144 7.144 -10.198 1.00 95.50 99 ARG A N 1
ATOM 706 C CA . ARG A 1 99 ? 15.499 6.246 -11.155 1.00 95.50 99 ARG A CA 1
ATOM 707 C C . ARG A 1 99 ? 16.091 4.851 -11.010 1.00 95.50 99 ARG A C 1
ATOM 709 O O . ARG A 1 99 ? 17.310 4.710 -10.919 1.00 95.50 99 ARG A O 1
ATOM 716 N N . PHE A 1 100 ? 15.235 3.845 -11.052 1.00 94.50 100 PHE A N 1
ATOM 717 C CA . PHE A 1 100 ? 15.639 2.459 -11.227 1.00 94.50 100 PHE A CA 1
ATOM 718 C C . PHE A 1 100 ? 14.941 1.843 -12.431 1.00 94.50 100 PHE A C 1
ATOM 720 O O . PHE A 1 100 ? 13.929 2.368 -12.902 1.00 94.50 100 PHE A O 1
ATOM 727 N N . PHE A 1 101 ? 15.516 0.755 -12.929 1.00 94.69 101 PHE A N 1
ATOM 728 C CA . PHE A 1 101 ? 15.098 0.093 -14.153 1.00 94.69 101 PHE A CA 1
ATOM 729 C C . PHE A 1 101 ? 14.860 -1.386 -13.888 1.00 94.69 101 PHE A C 1
ATOM 731 O O . PHE A 1 101 ? 15.611 -2.007 -13.133 1.00 94.69 101 PHE A O 1
ATOM 738 N N . GLN A 1 102 ? 13.850 -1.925 -14.562 1.00 94.25 102 GLN A N 1
ATOM 739 C CA . GLN A 1 102 ? 13.522 -3.338 -14.534 1.00 94.25 102 GLN A CA 1
ATOM 740 C C . GLN A 1 102 ? 14.702 -4.167 -15.048 1.00 94.25 102 GLN A C 1
ATOM 742 O O . GLN A 1 102 ? 15.278 -3.870 -16.097 1.00 94.25 102 GLN A O 1
ATOM 747 N N . VAL A 1 103 ? 15.039 -5.223 -14.311 1.00 95.06 103 VAL A N 1
ATOM 748 C CA . VAL A 1 103 ? 16.086 -6.189 -14.684 1.00 95.06 103 VAL A CA 1
ATOM 749 C C . VAL A 1 103 ? 15.541 -7.605 -14.868 1.00 95.06 103 VAL A C 1
ATOM 751 O O . VAL A 1 103 ? 16.241 -8.460 -15.406 1.00 95.06 103 VAL A O 1
ATOM 754 N N . TYR A 1 104 ? 14.303 -7.857 -14.441 1.00 91.38 104 TYR A N 1
ATOM 755 C CA . TYR A 1 104 ? 13.628 -9.141 -14.569 1.00 91.38 104 TYR A CA 1
ATOM 756 C C . TYR A 1 104 ? 12.174 -8.943 -15.014 1.00 91.38 104 TYR A C 1
ATOM 758 O O . TYR A 1 104 ? 11.470 -8.094 -14.476 1.00 91.38 104 TYR A O 1
ATOM 766 N N . ASP A 1 105 ? 11.719 -9.721 -15.995 1.00 89.88 105 ASP A N 1
ATOM 767 C CA . ASP A 1 105 ? 10.326 -9.718 -16.453 1.00 89.88 105 ASP A CA 1
ATOM 768 C C . ASP A 1 105 ? 9.679 -11.088 -16.183 1.00 89.88 105 ASP A C 1
ATOM 770 O O . ASP A 1 105 ? 9.973 -12.054 -16.893 1.00 89.88 105 ASP A O 1
ATOM 774 N N . PRO A 1 106 ? 8.795 -11.199 -15.173 1.00 84.75 106 PRO A N 1
ATOM 775 C CA . PRO A 1 106 ? 8.078 -12.438 -14.875 1.00 84.75 106 PRO A CA 1
ATOM 776 C C . PRO A 1 106 ? 7.213 -12.936 -16.041 1.00 84.75 106 PRO A C 1
ATOM 778 O O . PRO A 1 106 ? 7.078 -14.147 -16.237 1.00 84.75 106 PRO A O 1
ATOM 781 N N . ALA A 1 107 ? 6.659 -12.022 -16.848 1.00 86.75 107 ALA A N 1
ATOM 782 C CA . ALA A 1 107 ? 5.796 -12.375 -17.973 1.00 86.75 107 ALA A CA 1
ATOM 783 C C . ALA A 1 107 ? 6.565 -13.022 -19.136 1.00 86.75 107 ALA A C 1
ATOM 785 O O . ALA A 1 107 ? 5.947 -13.650 -19.998 1.00 86.75 107 ALA A O 1
ATOM 786 N N . TYR A 1 108 ? 7.901 -12.938 -19.136 1.00 86.44 108 TYR A N 1
ATOM 787 C CA . TYR A 1 108 ? 8.745 -13.626 -20.110 1.00 86.44 108 TYR A CA 1
ATOM 788 C C . TYR A 1 108 ? 8.585 -15.155 -20.046 1.00 86.44 108 TYR A C 1
ATOM 790 O O . TYR A 1 108 ? 8.613 -15.819 -21.082 1.00 86.44 108 TYR A O 1
ATOM 798 N N . TYR A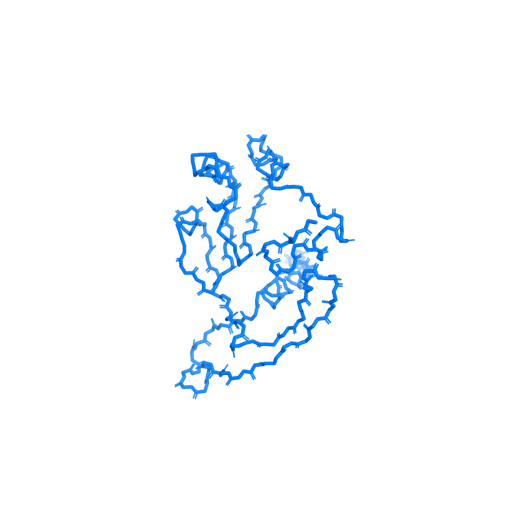 1 109 ? 8.401 -15.719 -18.845 1.00 85.12 109 TYR A N 1
ATOM 799 C CA . TYR A 1 109 ? 8.259 -17.168 -18.645 1.00 85.12 109 TYR A CA 1
ATOM 800 C C . TYR A 1 109 ? 6.802 -17.628 -18.562 1.00 85.12 109 TYR A C 1
ATOM 802 O O . TYR A 1 109 ? 6.486 -18.727 -19.016 1.00 85.12 109 TYR A O 1
ATOM 810 N N . ASP A 1 110 ? 5.916 -16.803 -18.000 1.00 86.44 110 ASP A N 1
ATOM 811 C CA . ASP A 1 110 ? 4.485 -17.094 -17.918 1.00 86.44 110 ASP A CA 1
ATOM 812 C C . ASP A 1 110 ? 3.658 -15.833 -18.181 1.00 86.44 110 ASP A C 1
ATOM 814 O O . ASP A 1 110 ? 3.514 -14.961 -17.321 1.00 86.44 110 ASP A O 1
ATOM 818 N N . ASN A 1 111 ? 3.052 -15.779 -19.367 1.00 83.94 111 ASN A N 1
ATOM 819 C CA . ASN A 1 111 ? 2.218 -14.666 -19.813 1.00 83.94 111 ASN A CA 1
ATOM 820 C C . ASN A 1 111 ? 0.890 -14.524 -19.049 1.00 83.94 111 ASN A C 1
ATOM 822 O O . ASN A 1 111 ? 0.174 -13.544 -19.257 1.00 83.94 111 ASN A O 1
ATOM 826 N N . LYS A 1 112 ? 0.541 -15.480 -18.179 1.00 86.81 112 LYS A N 1
ATOM 827 C CA . LYS A 1 112 ? -0.612 -15.381 -17.273 1.00 86.81 112 LYS A CA 1
ATOM 828 C C . LYS A 1 112 ? -0.265 -14.678 -15.964 1.00 86.81 112 LYS A C 1
ATOM 830 O O . LYS A 1 112 ? -1.174 -14.381 -15.190 1.00 86.81 112 LYS A O 1
ATOM 835 N N . THR A 1 113 ? 1.015 -14.404 -15.711 1.00 82.56 113 THR A N 1
ATOM 836 C CA . THR A 1 113 ? 1.455 -13.673 -14.523 1.00 82.56 113 THR A CA 1
ATOM 837 C C . THR A 1 113 ? 0.987 -12.225 -14.611 1.00 82.56 113 THR A C 1
ATOM 839 O O . THR A 1 113 ? 1.514 -11.431 -15.386 1.00 82.56 113 THR A O 1
ATOM 842 N N . ILE A 1 114 ? -0.010 -11.867 -13.800 1.00 82.12 114 ILE A N 1
ATOM 843 C CA . ILE A 1 114 ? -0.466 -10.483 -13.653 1.00 82.12 114 ILE A CA 1
ATOM 844 C C . ILE A 1 114 ? 0.232 -9.897 -12.432 1.00 82.12 114 ILE A C 1
ATOM 846 O O . ILE A 1 114 ? -0.240 -10.035 -11.304 1.00 82.12 114 ILE A O 1
ATOM 850 N N . MET A 1 115 ? 1.362 -9.241 -12.668 1.00 85.38 115 MET A N 1
ATOM 851 C CA . MET A 1 115 ? 2.077 -8.488 -11.647 1.00 85.38 115 MET A CA 1
ATOM 852 C C . MET A 1 115 ? 2.380 -7.100 -12.197 1.00 85.38 115 MET A C 1
ATOM 854 O O . MET A 1 115 ? 2.992 -6.964 -13.252 1.00 85.38 115 MET A O 1
ATOM 858 N N . LEU A 1 116 ? 1.875 -6.074 -11.517 1.00 90.19 116 LEU A N 1
ATOM 859 C CA . LEU A 1 116 ? 2.037 -4.679 -11.916 1.00 90.19 116 LEU A CA 1
ATOM 860 C C . LEU A 1 116 ? 2.810 -3.934 -10.840 1.00 90.19 116 LEU A C 1
ATOM 862 O O . LEU A 1 116 ? 2.746 -4.276 -9.660 1.00 90.19 116 LEU A O 1
ATOM 866 N N . GLU A 1 117 ? 3.491 -2.867 -11.230 1.00 92.56 117 GLU A N 1
ATOM 867 C CA . GLU A 1 117 ? 4.032 -1.910 -10.279 1.00 92.56 117 GLU A CA 1
ATOM 868 C C . GLU A 1 117 ? 2.899 -1.339 -9.420 1.00 92.56 117 GLU A C 1
ATOM 870 O O . GLU A 1 117 ? 1.791 -1.067 -9.899 1.00 92.56 117 GLU A O 1
ATOM 875 N N . SER A 1 118 ? 3.179 -1.106 -8.144 1.00 93.75 118 SER A N 1
ATOM 876 C CA . SER A 1 118 ? 2.191 -0.612 -7.186 1.00 93.75 118 SER A CA 1
ATOM 877 C C . SER A 1 118 ? 1.523 0.696 -7.638 1.00 93.75 118 SER A C 1
ATOM 879 O O . SER A 1 118 ? 0.303 0.854 -7.545 1.00 93.75 118 SER A O 1
ATOM 881 N N . TRP A 1 119 ? 2.288 1.604 -8.252 1.00 92.12 119 TRP A N 1
ATOM 882 C CA . TRP A 1 119 ? 1.763 2.843 -8.828 1.00 92.12 119 TRP A CA 1
ATOM 883 C C . TRP A 1 119 ? 0.809 2.609 -10.010 1.00 92.12 119 TRP A C 1
ATOM 885 O O . TRP A 1 119 ? -0.123 3.394 -10.190 1.00 92.12 119 TRP A O 1
ATOM 895 N N . ARG A 1 120 ? 0.978 1.534 -10.797 1.00 93.12 120 ARG A N 1
ATOM 896 C CA . ARG A 1 120 ? 0.056 1.190 -11.893 1.00 93.12 120 ARG A CA 1
ATOM 897 C C . ARG A 1 120 ? -1.274 0.668 -11.368 1.00 93.12 120 ARG A C 1
ATOM 899 O O . ARG A 1 120 ? -2.311 1.019 -11.934 1.00 93.12 120 ARG A O 1
ATOM 906 N N . TRP A 1 121 ? -1.271 -0.088 -10.267 1.00 94.12 121 TRP A N 1
ATOM 907 C CA . TRP A 1 121 ? -2.506 -0.463 -9.571 1.00 94.12 121 TRP A CA 1
ATOM 908 C C . TRP A 1 121 ? -3.279 0.774 -9.108 1.00 94.12 121 TRP A C 1
ATOM 910 O O . TRP A 1 121 ? -4.457 0.932 -9.440 1.00 94.12 121 TRP A O 1
ATOM 920 N N . LEU A 1 122 ? -2.602 1.695 -8.416 1.00 93.31 122 LEU A N 1
ATOM 921 C CA . LEU A 1 122 ? -3.210 2.941 -7.938 1.00 93.31 122 LEU A CA 1
ATOM 922 C C . LEU A 1 122 ? -3.695 3.830 -9.090 1.00 93.31 122 LEU A C 1
ATOM 924 O O . LEU A 1 122 ? -4.796 4.381 -9.032 1.00 93.31 122 LEU A O 1
ATOM 928 N N . HIS A 1 123 ? -2.916 3.924 -10.168 1.00 92.75 123 HIS A N 1
ATOM 929 C CA . HIS A 1 123 ? -3.317 4.639 -11.372 1.00 92.75 123 HIS A CA 1
ATOM 930 C C . HIS A 1 123 ? -4.573 4.019 -11.999 1.00 92.75 123 HIS A C 1
ATOM 932 O O . HIS A 1 123 ? -5.505 4.744 -12.339 1.00 92.75 123 HIS A O 1
ATOM 938 N N . SER A 1 124 ? -4.656 2.689 -12.101 1.00 91.31 124 SER A N 1
ATOM 939 C CA . SER A 1 124 ? -5.849 2.003 -12.615 1.00 91.31 124 SER A CA 1
ATOM 940 C C . SER A 1 124 ? -7.095 2.323 -11.779 1.00 91.31 124 SER A C 1
ATOM 942 O O . SER A 1 124 ? -8.124 2.715 -12.340 1.00 91.31 124 SER A O 1
ATOM 944 N N . LEU A 1 125 ? -6.984 2.271 -10.444 1.00 89.44 125 LEU A N 1
ATOM 945 C CA . LEU A 1 125 ? -8.059 2.669 -9.525 1.00 89.44 125 LEU A CA 1
ATOM 946 C C . LEU A 1 125 ? -8.489 4.125 -9.751 1.00 89.44 125 LEU A C 1
ATOM 948 O O . LEU A 1 125 ? -9.682 4.424 -9.826 1.00 89.44 125 LEU A O 1
ATOM 952 N N . GLN A 1 126 ? -7.530 5.038 -9.921 1.00 89.56 126 GLN A N 1
ATOM 953 C CA . GLN A 1 126 ? -7.813 6.445 -10.202 1.00 89.56 126 GLN A CA 1
ATOM 954 C C . GLN A 1 126 ? -8.542 6.635 -11.541 1.00 89.56 126 GLN A C 1
ATOM 956 O O . GLN A 1 126 ? -9.496 7.412 -11.612 1.00 89.56 126 GLN A O 1
ATOM 961 N N . GLN A 1 127 ? -8.131 5.932 -12.599 1.00 90.62 127 GLN A N 1
ATOM 962 C CA . GLN A 1 127 ? -8.765 6.033 -13.917 1.00 90.62 127 GLN A CA 1
ATOM 963 C C . GLN A 1 127 ? -10.210 5.521 -13.898 1.00 90.62 127 GLN A C 1
ATOM 965 O O . GLN A 1 127 ? -11.094 6.139 -14.493 1.00 90.62 127 GLN A O 1
ATOM 970 N N . HIS A 1 128 ? -10.485 4.449 -13.151 1.00 83.25 128 HIS A N 1
ATOM 971 C CA . HIS A 1 128 ? -11.839 3.905 -13.021 1.00 83.25 128 HIS A CA 1
ATOM 972 C C . HIS A 1 128 ? -12.765 4.830 -12.222 1.00 83.25 128 HIS A C 1
ATOM 974 O O . HIS A 1 128 ? -13.950 4.913 -12.535 1.00 83.25 128 HIS A O 1
ATOM 980 N N . ARG A 1 129 ? -12.232 5.606 -11.267 1.00 75.50 129 ARG A N 1
ATOM 981 C CA . ARG A 1 129 ? -12.996 6.669 -10.586 1.00 75.50 129 ARG A CA 1
ATOM 982 C C . ARG A 1 129 ? -13.362 7.838 -11.506 1.00 75.50 129 ARG A C 1
ATOM 984 O O . ARG A 1 129 ? -14.355 8.509 -11.250 1.00 75.50 129 ARG A O 1
ATOM 991 N N . ARG A 1 130 ? -12.568 8.118 -12.548 1.00 65.06 130 ARG A N 1
ATOM 992 C CA . ARG A 1 130 ? -12.764 9.279 -13.443 1.00 65.06 130 ARG A CA 1
ATOM 993 C C . ARG A 1 130 ? -13.756 9.032 -14.575 1.00 65.06 130 ARG A C 1
ATOM 995 O O . ARG A 1 130 ? -14.165 9.996 -15.216 1.00 65.06 130 ARG A O 1
ATOM 1002 N N . LYS A 1 131 ? -14.155 7.784 -14.833 1.00 50.09 131 LYS A N 1
ATOM 1003 C CA . LYS A 1 131 ? -15.190 7.480 -15.824 1.00 50.09 131 LYS A CA 1
ATOM 1004 C C . LYS A 1 131 ? -16.559 7.775 -15.185 1.00 50.09 131 LYS A C 1
ATOM 1006 O O . LYS A 1 131 ? -16.941 7.047 -14.269 1.00 50.09 131 LYS A O 1
ATOM 1011 N N . PRO A 1 132 ? -17.309 8.818 -15.600 1.00 49.09 132 PRO A N 1
ATOM 1012 C CA . PRO A 1 132 ? -18.688 8.952 -15.148 1.00 49.09 132 PRO A CA 1
ATOM 1013 C C . PRO A 1 132 ? -19.447 7.694 -15.579 1.00 49.09 132 PRO A C 1
ATOM 1015 O O . PRO A 1 132 ? -19.181 7.163 -16.662 1.00 49.09 132 PRO A O 1
ATOM 1018 N N . ARG A 1 133 ? -20.373 7.201 -14.743 1.00 52.88 133 ARG A N 1
ATOM 1019 C CA . ARG A 1 133 ? -21.353 6.188 -15.167 1.00 52.88 133 ARG A CA 1
ATOM 1020 C C . ARG A 1 133 ? -22.098 6.787 -16.360 1.00 52.88 133 ARG A C 1
ATOM 1022 O O . ARG A 1 133 ? -22.989 7.609 -16.177 1.00 52.88 133 ARG A O 1
ATOM 1029 N N . SER A 1 134 ? -21.673 6.458 -17.577 1.00 53.38 134 SER A N 1
ATOM 1030 C CA . SER A 1 134 ? -22.394 6.821 -18.789 1.00 53.38 134 SER A CA 1
ATOM 1031 C C . SER A 1 134 ? -23.757 6.150 -18.699 1.00 53.38 134 SER A C 1
ATOM 1033 O O . SER A 1 134 ? -23.824 4.935 -18.502 1.00 53.38 134 SER A O 1
ATOM 1035 N N . GLY A 1 135 ? -24.801 6.973 -18.740 1.00 55.50 135 GLY A N 1
ATOM 1036 C CA . GLY A 1 135 ? -26.160 6.612 -18.377 1.00 55.50 135 GLY A CA 1
ATOM 1037 C C . GLY A 1 135 ? -26.700 5.389 -19.109 1.00 55.50 135 GLY A C 1
ATOM 1038 O O . GLY A 1 135 ? -26.549 5.242 -20.317 1.00 55.50 135 GLY A O 1
ATOM 1039 N N . LEU A 1 136 ? -27.388 4.563 -18.333 1.00 48.72 136 LEU A N 1
ATOM 1040 C CA . LEU A 1 136 ? -28.498 3.732 -18.772 1.00 48.72 136 LEU A CA 1
ATOM 1041 C C . LEU A 1 136 ? -29.619 3.997 -17.768 1.00 48.72 136 LEU A C 1
ATOM 1043 O O . LEU A 1 136 ? -29.872 3.197 -16.884 1.00 48.72 136 LEU A O 1
ATOM 1047 N N . ASP A 1 137 ? -30.184 5.195 -17.884 1.00 52.72 137 ASP A N 1
ATOM 1048 C CA . ASP A 1 137 ? -31.533 5.537 -17.444 1.00 52.72 137 ASP A CA 1
ATOM 1049 C C . ASP A 1 137 ? -32.100 6.458 -18.529 1.00 52.72 137 ASP A C 1
ATOM 1051 O O . ASP A 1 137 ? -31.908 7.676 -18.518 1.00 52.72 137 ASP A O 1
ATOM 1055 N N . SER A 1 138 ? -32.691 5.863 -19.564 1.00 44.44 138 SER A N 1
ATOM 1056 C CA . SER A 1 138 ? -33.772 6.470 -20.352 1.00 44.44 138 SER A CA 1
ATOM 1057 C C . SER A 1 138 ? -34.390 5.444 -21.306 1.00 44.44 138 SER A C 1
ATOM 1059 O O . SER A 1 138 ? -33.686 4.877 -22.140 1.00 44.44 138 SER A O 1
ATOM 1061 N N . ALA A 1 139 ? -35.721 5.353 -21.190 1.00 45.66 139 ALA A N 1
ATOM 1062 C CA . ALA A 1 139 ? -36.715 4.580 -21.944 1.00 45.66 139 ALA A CA 1
ATOM 1063 C C . ALA A 1 139 ? -36.928 3.121 -21.513 1.00 45.66 139 ALA A C 1
ATOM 1065 O O . ALA A 1 139 ? -36.102 2.248 -21.851 1.00 45.66 139 ALA A O 1
#

pLDDT: mean 89.29, std 12.09, range [44.44, 97.75]

Foldseek 3Di:
DFDPDWCPLVCVVVVHDDPVVVLVCLLVVVAQEDEAEADDCVVVDPPVSLLNSLQSHNAYEYEHCDDDPVCVSHPYYAHAQDLQQDWDWIQHRVRDIDTGDHNDHPCVVPVVDDHYHRVVVVVVVVVVVPDPPPDDPDD

Secondary structure (DSSP, 8-state):
---SSTTHHHHHHTTPPPHHHHHHHHHHT--S-EEEES--GGGTS-HHHHHHHHTT-S-EEEEESS--GGGGG-SEEEEBPPGGG--EEEE-TTS-EEEE-----GGGT-TT---B-HHHHHHHHHHHHHS--------

Radius of gyration: 17.53 Å; chains: 1; bounding box: 56×34×41 Å

InterPro domains:
  IPR006656 Molybdopterin oxidoreductase [PF00384] (18-107)

Sequence (139 aa):
MIARSVNSMGLGMMGGGSLDDALGELETGSADAVVVLENDLHRHASATRVNAALAKAPLVMVVDHQRTAIMENAHLVLSAASFAESDGTVINNEGRAQRFFQVYDPAYYDNKTIMLESWRWLHSLQQHRRKPRSGLDSA

Organism: Salmonella enterica I (NCBI:txid59201)